Protein AF-A0A651EFR8-F1 (afdb_monomer_lite)

Structure (mmCIF, N/CA/C/O backbone):
data_AF-A0A651EFR8-F1
#
_entry.id   AF-A0A651EFR8-F1
#
loop_
_atom_site.group_PDB
_atom_site.id
_atom_site.type_symbol
_atom_site.label_atom_id
_atom_site.label_alt_id
_atom_site.label_comp_id
_atom_site.label_asym_id
_atom_site.label_entity_id
_atom_site.label_seq_id
_atom_site.pdbx_PDB_ins_code
_atom_site.Cartn_x
_atom_site.Cartn_y
_atom_site.Cartn_z
_atom_site.occupancy
_atom_site.B_iso_or_equiv
_atom_site.auth_seq_id
_atom_site.auth_comp_id
_atom_site.auth_asym_id
_atom_site.auth_atom_id
_atom_site.pdbx_PDB_model_num
ATOM 1 N N . THR A 1 1 ? 8.136 -10.816 -12.862 1.00 55.94 1 THR A N 1
ATOM 2 C CA . THR A 1 1 ? 6.688 -10.891 -13.148 1.00 55.94 1 THR A CA 1
ATOM 3 C C . THR A 1 1 ? 6.508 -11.587 -14.480 1.00 55.94 1 THR A C 1
ATOM 5 O O . THR A 1 1 ? 7.330 -11.365 -15.363 1.00 55.94 1 THR A O 1
ATOM 8 N N . ARG A 1 2 ? 5.511 -12.465 -14.627 1.00 46.97 2 ARG A N 1
ATOM 9 C CA . ARG A 1 2 ? 5.224 -13.150 -15.898 1.00 46.97 2 ARG A CA 1
ATOM 10 C C . ARG A 1 2 ? 3.935 -12.568 -16.460 1.00 46.97 2 ARG A C 1
ATOM 12 O O . ARG A 1 2 ? 2.983 -12.356 -15.718 1.00 46.97 2 ARG A O 1
ATOM 19 N N . ARG A 1 3 ? 3.950 -12.222 -17.743 1.00 60.84 3 ARG A N 1
ATOM 20 C CA . ARG A 1 3 ? 2.821 -11.600 -18.442 1.00 60.84 3 ARG A CA 1
ATOM 21 C C . ARG A 1 3 ? 2.221 -12.625 -19.396 1.00 60.84 3 ARG A C 1
ATOM 23 O O . ARG A 1 3 ? 2.979 -13.341 -20.051 1.00 60.84 3 ARG A O 1
ATOM 30 N N . TYR A 1 4 ? 0.899 -12.694 -19.444 1.00 69.56 4 TYR A N 1
ATOM 31 C CA . TYR A 1 4 ? 0.151 -13.583 -20.327 1.00 69.56 4 TYR A CA 1
ATOM 32 C C . TYR A 1 4 ? -0.534 -12.778 -21.440 1.00 69.56 4 TYR A C 1
ATOM 34 O O . TYR A 1 4 ? -0.706 -11.562 -21.338 1.00 69.56 4 TYR A O 1
ATOM 42 N N . ALA A 1 5 ? -0.876 -13.458 -22.536 1.00 51.88 5 ALA A N 1
ATOM 43 C CA . ALA A 1 5 ? -1.423 -12.839 -23.747 1.00 51.88 5 ALA A CA 1
ATOM 44 C C . ALA A 1 5 ? -2.859 -12.305 -23.578 1.00 51.88 5 ALA A C 1
ATOM 46 O O . ALA A 1 5 ? -3.323 -11.524 -24.400 1.00 51.88 5 ALA A O 1
ATOM 47 N N . ASP A 1 6 ? -3.540 -12.693 -22.502 1.00 64.44 6 ASP A N 1
ATOM 48 C CA . ASP A 1 6 ? -4.876 -12.230 -22.114 1.00 64.44 6 ASP A CA 1
ATOM 49 C C . ASP A 1 6 ? -4.854 -10.916 -21.308 1.00 64.44 6 ASP A C 1
ATOM 51 O O . ASP A 1 6 ? -5.886 -10.461 -20.821 1.00 64.44 6 ASP A O 1
ATOM 55 N N . GLY A 1 7 ? -3.677 -10.301 -21.147 1.00 49.00 7 GLY A N 1
ATOM 56 C CA . GLY A 1 7 ? -3.501 -9.069 -20.377 1.00 49.00 7 GLY A CA 1
ATOM 57 C C . GLY A 1 7 ? -3.341 -9.291 -18.873 1.00 49.00 7 GLY A C 1
ATOM 58 O O . GLY A 1 7 ? -3.136 -8.323 -18.136 1.00 49.00 7 GLY A O 1
ATOM 59 N N . THR A 1 8 ? -3.367 -10.539 -18.401 1.00 56.22 8 THR A N 1
ATOM 60 C CA . THR A 1 8 ? -3.100 -10.851 -16.996 1.00 56.22 8 THR A CA 1
ATOM 61 C C . THR A 1 8 ? -1.596 -10.884 -16.710 1.00 56.22 8 THR A C 1
ATOM 63 O O . THR A 1 8 ? -0.756 -11.212 -17.558 1.00 56.22 8 THR A O 1
ATOM 66 N N . PHE A 1 9 ? -1.218 -10.518 -15.486 1.00 53.09 9 PHE A N 1
ATOM 67 C CA . PHE A 1 9 ? 0.167 -10.548 -15.028 1.00 53.09 9 PHE A CA 1
ATOM 68 C C . PHE A 1 9 ? 0.267 -11.200 -13.653 1.00 53.09 9 PHE A C 1
ATOM 70 O O . PHE A 1 9 ? -0.492 -10.888 -12.740 1.00 53.09 9 PHE A O 1
ATOM 77 N N . THR A 1 10 ? 1.252 -12.079 -13.479 1.00 52.22 10 THR A N 1
ATOM 78 C CA . THR A 1 10 ? 1.621 -12.611 -12.167 1.00 52.22 10 THR A CA 1
ATOM 79 C C . THR A 1 10 ? 2.781 -11.818 -11.575 1.00 52.22 10 THR A C 1
ATOM 81 O O . THR A 1 10 ? 3.886 -11.731 -12.135 1.00 52.22 10 THR A O 1
ATOM 84 N N . LEU A 1 11 ? 2.532 -11.258 -10.390 1.00 50.97 11 LEU A N 1
ATOM 85 C CA . LEU A 1 11 ? 3.565 -10.780 -9.480 1.00 50.97 11 LEU A CA 1
ATOM 86 C C . LEU A 1 11 ? 4.320 -12.001 -8.948 1.00 50.97 11 LEU A C 1
ATOM 88 O O . LEU A 1 11 ? 3.773 -12.815 -8.214 1.00 50.97 11 LEU A O 1
ATOM 92 N N . HIS A 1 12 ? 5.575 -12.164 -9.367 1.00 47.28 12 HIS A N 1
ATOM 93 C CA . HIS A 1 12 ? 6.438 -13.180 -8.775 1.00 47.28 12 HIS A CA 1
ATOM 94 C C . HIS A 1 12 ? 6.896 -12.640 -7.422 1.00 47.28 12 HIS A C 1
ATOM 96 O O . HIS A 1 12 ? 7.853 -11.871 -7.363 1.00 47.28 12 HIS A O 1
ATOM 102 N N . TYR A 1 13 ? 6.178 -13.001 -6.361 1.00 53.53 13 TYR A N 1
ATOM 103 C CA . TYR A 1 13 ? 6.656 -12.826 -4.996 1.00 53.53 13 TYR A CA 1
ATOM 104 C C . TYR A 1 13 ? 7.852 -13.756 -4.816 1.00 53.53 13 TYR A C 1
ATOM 106 O O . TYR A 1 13 ? 7.724 -14.977 -4.925 1.00 53.53 13 TYR A O 1
ATOM 114 N N . LYS A 1 14 ? 9.031 -13.158 -4.641 1.00 47.53 14 LYS A N 1
ATOM 115 C CA . LYS A 1 14 ? 10.259 -13.887 -4.355 1.00 47.53 14 LYS A CA 1
ATOM 116 C C . LYS A 1 14 ? 10.072 -14.618 -3.019 1.00 47.53 14 LYS A C 1
ATOM 118 O O . LYS A 1 14 ? 9.741 -14.016 -2.005 1.00 47.53 14 LYS A O 1
ATOM 123 N N . ASP A 1 15 ? 10.258 -15.927 -3.089 1.00 51.75 15 ASP A N 1
ATOM 124 C CA . ASP A 1 15 ? 10.755 -16.801 -2.027 1.00 51.75 15 ASP A CA 1
ATOM 125 C C . ASP A 1 15 ? 9.747 -17.569 -1.147 1.00 51.75 15 ASP A C 1
ATOM 127 O O . ASP A 1 15 ? 9.981 -18.757 -0.943 1.00 51.75 15 ASP A O 1
ATOM 131 N N . HIS A 1 16 ? 8.590 -17.041 -0.720 1.00 48.22 16 HIS A N 1
ATOM 132 C CA . HIS A 1 16 ? 7.701 -17.846 0.155 1.00 48.22 16 HIS A CA 1
ATOM 133 C C . HIS A 1 16 ? 6.875 -18.919 -0.594 1.00 48.22 16 HIS A C 1
ATOM 135 O O . HIS A 1 16 ? 6.795 -20.069 -0.171 1.00 48.22 16 HIS A O 1
ATOM 141 N N .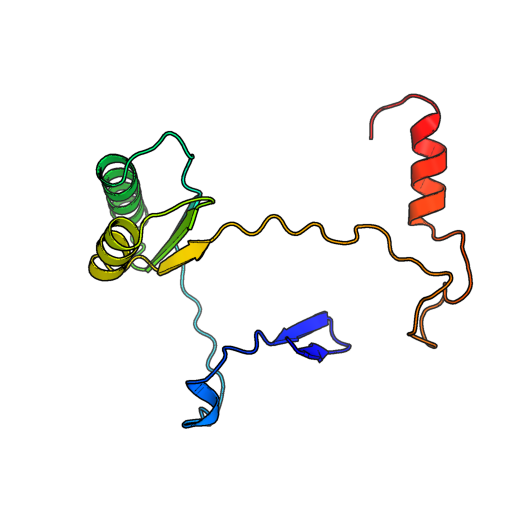 PHE A 1 17 ? 6.327 -18.590 -1.768 1.00 49.28 17 PHE A N 1
ATOM 142 C CA . PHE A 1 17 ? 5.460 -19.501 -2.542 1.00 49.28 17 PHE A CA 1
ATOM 143 C C . PHE A 1 17 ? 6.209 -20.504 -3.436 1.00 49.28 17 PHE A C 1
ATOM 145 O O . PHE A 1 17 ? 5.582 -21.312 -4.121 1.00 49.28 17 PHE A O 1
ATOM 152 N N . LEU A 1 18 ? 7.545 -20.432 -3.476 1.00 54.16 18 LEU A N 1
ATOM 153 C CA . LEU A 1 18 ? 8.379 -21.459 -4.110 1.00 54.16 18 LEU A CA 1
ATOM 154 C C . LEU A 1 18 ? 8.578 -22.668 -3.190 1.00 54.16 18 LEU A C 1
ATOM 156 O O . LEU A 1 18 ? 8.776 -23.770 -3.694 1.00 54.16 18 LEU A O 1
ATOM 160 N N . GLN A 1 19 ? 8.516 -22.460 -1.870 1.00 54.88 19 GLN A N 1
ATOM 161 C CA . GLN A 1 19 ? 8.619 -23.527 -0.874 1.00 54.88 19 GLN A CA 1
ATOM 162 C C . GLN A 1 19 ? 7.267 -24.211 -0.646 1.00 54.88 19 GLN A C 1
ATOM 164 O O . GLN A 1 19 ? 7.220 -25.435 -0.618 1.00 54.88 19 GLN A O 1
ATOM 169 N N . ASP A 1 20 ? 6.178 -23.437 -0.579 1.00 56.97 20 ASP A N 1
ATOM 170 C CA . ASP A 1 20 ? 4.814 -23.952 -0.425 1.00 56.97 20 ASP A CA 1
ATOM 171 C C . ASP A 1 20 ? 3.896 -23.335 -1.484 1.00 56.97 20 ASP A C 1
ATOM 173 O O . ASP A 1 20 ? 3.319 -22.254 -1.323 1.00 56.97 20 ASP A O 1
ATOM 177 N N . LYS A 1 21 ? 3.802 -24.005 -2.635 1.00 53.38 21 LYS A N 1
ATOM 178 C CA . LYS A 1 21 ? 2.932 -23.562 -3.724 1.00 53.38 21 LYS A CA 1
ATOM 179 C C . LYS A 1 21 ? 1.478 -23.848 -3.331 1.00 53.38 21 LYS A C 1
ATOM 181 O O . LYS A 1 21 ? 1.120 -25.021 -3.222 1.00 53.38 21 LYS A O 1
ATOM 186 N N . PRO A 1 22 ? 0.615 -22.829 -3.171 1.00 60.72 22 PRO A N 1
ATOM 187 C CA . PRO A 1 22 ? -0.771 -23.070 -2.819 1.00 60.72 22 PRO A CA 1
ATOM 188 C C . PRO A 1 22 ? -1.447 -23.886 -3.934 1.00 60.72 22 PRO A C 1
ATOM 190 O O . PRO A 1 22 ? -1.193 -23.629 -5.119 1.00 60.72 22 PRO A O 1
ATOM 193 N N . PRO A 1 23 ? -2.305 -24.862 -3.583 1.00 64.4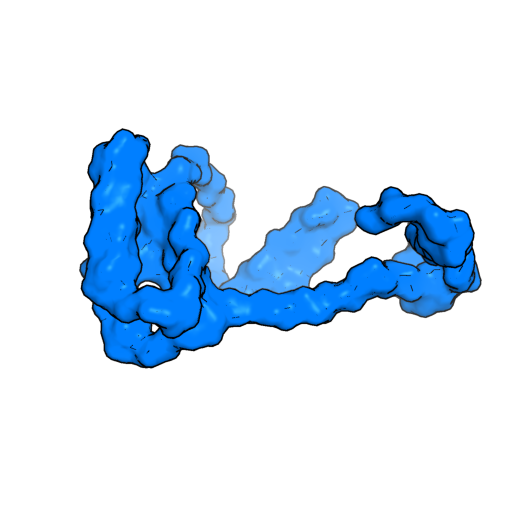4 23 PRO A N 1
ATOM 194 C CA . PRO A 1 23 ? -2.953 -25.749 -4.551 1.00 64.44 23 PRO A CA 1
ATOM 195 C C . PRO A 1 23 ? -3.807 -24.974 -5.565 1.00 64.44 23 PRO A C 1
ATOM 197 O O . PRO A 1 23 ? -3.947 -25.393 -6.712 1.00 64.44 23 PRO A O 1
ATOM 200 N N . CYS A 1 24 ? -4.316 -23.806 -5.172 1.00 56.88 24 CYS A N 1
ATOM 201 C CA . CYS A 1 24 ? -4.929 -22.824 -6.053 1.00 56.88 24 CYS A CA 1
ATOM 202 C C . CYS A 1 24 ? -4.794 -21.411 -5.465 1.00 56.88 24 CYS A C 1
ATOM 204 O O . CYS A 1 24 ? -4.740 -21.222 -4.248 1.00 56.88 24 CYS A O 1
ATOM 206 N N . PHE A 1 25 ? -4.762 -20.398 -6.332 1.00 59.22 25 PHE A N 1
ATOM 207 C CA . PHE A 1 25 ? -4.983 -19.020 -5.904 1.00 59.22 25 PHE A CA 1
ATOM 208 C C . PHE A 1 25 ? -6.479 -18.837 -5.649 1.00 59.22 25 PHE A C 1
ATOM 210 O O . PHE A 1 25 ? -7.295 -19.157 -6.510 1.00 59.22 25 PHE A O 1
ATOM 217 N N . THR A 1 26 ? -6.838 -18.341 -4.466 1.00 54.31 26 THR A N 1
ATOM 218 C CA . THR A 1 26 ? -8.232 -18.041 -4.124 1.00 54.31 26 THR A CA 1
ATOM 219 C C . THR A 1 26 ? -8.448 -16.539 -4.211 1.00 54.31 26 THR A C 1
ATOM 221 O O . THR A 1 26 ? -7.758 -15.772 -3.540 1.00 54.31 26 THR A O 1
ATOM 224 N N . SER A 1 27 ? -9.410 -16.112 -5.022 1.00 67.06 27 SER A N 1
ATOM 225 C CA . SER A 1 27 ? -9.856 -14.722 -5.048 1.00 67.06 27 SER A CA 1
ATOM 226 C C . SER A 1 27 ? -10.817 -14.472 -3.890 1.00 67.06 27 SER A C 1
ATOM 228 O O . SER A 1 27 ? -11.717 -15.271 -3.636 1.00 67.06 27 SER A O 1
ATOM 230 N N . ARG A 1 28 ? -10.637 -13.353 -3.189 1.00 67.50 28 ARG A N 1
ATOM 231 C CA . ARG A 1 28 ? -11.591 -12.861 -2.193 1.00 67.50 28 ARG A CA 1
ATOM 232 C C . ARG A 1 28 ? -12.098 -11.496 -2.631 1.00 67.50 28 ARG A C 1
ATOM 234 O O . ARG A 1 28 ? -11.306 -10.645 -3.024 1.00 67.50 28 ARG A O 1
ATOM 241 N N . HIS A 1 29 ? -13.411 -11.307 -2.569 1.00 73.12 29 HIS A N 1
ATOM 242 C CA . HIS A 1 29 ? -14.013 -9.988 -2.704 1.00 73.12 29 HIS A CA 1
ATOM 243 C C . HIS A 1 29 ? -13.924 -9.297 -1.351 1.00 73.12 29 HIS A C 1
ATOM 245 O O . HIS A 1 29 ? -14.652 -9.646 -0.426 1.00 73.12 29 HIS A O 1
ATOM 251 N N . GLU A 1 30 ? -12.999 -8.352 -1.234 1.00 78.69 30 GLU A N 1
ATOM 252 C CA . GLU A 1 30 ? -12.784 -7.597 -0.008 1.00 78.69 30 GLU A CA 1
ATOM 253 C C . GLU A 1 30 ? -12.581 -6.122 -0.348 1.00 78.69 30 GLU A C 1
ATOM 255 O O . GLU A 1 30 ? -11.906 -5.778 -1.321 1.00 78.69 30 GLU A O 1
ATOM 260 N N . GLN A 1 31 ? -13.200 -5.247 0.439 1.00 84.44 31 GLN A N 1
ATOM 261 C CA . GLN A 1 31 ? -12.993 -3.814 0.323 1.00 84.44 31 GLN A CA 1
ATOM 262 C C . GLN A 1 31 ? -11.747 -3.443 1.124 1.00 84.44 31 GLN A C 1
ATOM 264 O O . GLN A 1 31 ? -11.672 -3.734 2.313 1.00 84.44 31 GLN A O 1
ATOM 269 N N . VAL A 1 32 ? -10.781 -2.796 0.473 1.00 87.62 32 VAL A N 1
ATOM 270 C CA . VAL A 1 32 ? -9.500 -2.425 1.086 1.00 87.62 32 VAL A CA 1
ATOM 271 C C . VAL A 1 32 ? -9.344 -0.911 1.048 1.00 87.62 32 VAL A C 1
ATOM 273 O O . VAL A 1 32 ? -9.523 -0.286 0.001 1.00 87.62 32 VAL A O 1
ATOM 276 N N . LEU A 1 33 ? -8.987 -0.313 2.184 1.00 92.69 33 LEU A N 1
ATOM 277 C CA . LEU A 1 33 ? -8.671 1.109 2.260 1.00 92.69 33 LEU A CA 1
ATOM 278 C C . LEU A 1 33 ? -7.273 1.347 1.685 1.00 92.69 33 LEU A C 1
ATOM 280 O O . LEU A 1 33 ? -6.307 0.755 2.156 1.00 92.69 33 LEU A O 1
ATOM 284 N N . ILE A 1 34 ? -7.145 2.239 0.708 1.00 92.44 34 ILE A N 1
ATOM 285 C CA . ILE A 1 34 ? -5.844 2.632 0.157 1.00 92.44 34 ILE A CA 1
ATOM 286 C C . ILE A 1 34 ? -5.553 4.070 0.577 1.00 92.44 34 ILE A C 1
ATOM 288 O O . ILE A 1 34 ? -6.313 4.981 0.253 1.00 92.44 34 ILE A O 1
ATOM 292 N N . GLU A 1 35 ? -4.443 4.270 1.281 1.00 93.88 35 GLU A N 1
ATOM 293 C CA . GLU A 1 35 ? -3.941 5.584 1.675 1.00 93.88 35 GLU A CA 1
ATOM 294 C C . GLU A 1 35 ? -2.589 5.835 1.000 1.00 93.88 35 GLU A C 1
ATOM 296 O O . GLU A 1 35 ? -1.675 5.013 1.073 1.00 93.88 35 GLU A O 1
ATOM 301 N N . ILE A 1 36 ? -2.452 6.990 0.350 1.00 92.38 36 ILE A N 1
ATOM 302 C CA . ILE A 1 36 ? -1.188 7.437 -0.242 1.00 92.38 36 ILE A CA 1
ATOM 303 C C . ILE A 1 36 ? -0.606 8.506 0.679 1.00 92.38 36 ILE A C 1
ATOM 305 O O . ILE A 1 36 ? -1.124 9.621 0.767 1.00 92.38 36 ILE A O 1
ATOM 309 N N . LYS A 1 37 ? 0.473 8.155 1.379 1.00 91.00 37 LYS A N 1
ATOM 310 C CA . LYS A 1 37 ? 1.119 9.017 2.367 1.00 91.00 37 LYS A CA 1
ATOM 311 C C . LYS A 1 37 ? 1.808 10.193 1.680 1.00 91.00 37 LYS A C 1
ATOM 313 O O . LYS A 1 37 ? 2.688 10.015 0.837 1.00 91.00 37 LYS A O 1
ATOM 318 N N . SER A 1 38 ? 1.475 11.408 2.111 1.00 87.00 38 SER A N 1
ATOM 319 C CA . SER A 1 38 ? 2.244 12.594 1.731 1.00 87.00 38 SER A CA 1
ATOM 320 C C . SER A 1 38 ? 3.615 12.596 2.428 1.00 87.00 38 SER A C 1
ATOM 322 O O . SER A 1 38 ? 3.672 12.323 3.629 1.00 87.00 38 SER A O 1
ATOM 324 N N . PRO A 1 39 ? 4.711 13.018 1.763 1.00 82.69 39 PRO A N 1
ATOM 325 C CA . PRO A 1 39 ? 6.038 13.109 2.387 1.00 82.69 39 PRO A CA 1
ATOM 326 C C . PRO A 1 39 ? 6.093 13.994 3.642 1.00 82.69 39 PRO A C 1
ATOM 328 O O . PRO A 1 39 ? 6.986 13.848 4.469 1.00 82.69 39 PRO A O 1
ATOM 331 N N . ARG A 1 40 ? 5.143 14.929 3.790 1.00 85.19 40 ARG A N 1
ATOM 332 C CA . ARG A 1 40 ? 5.069 15.866 4.924 1.00 85.19 40 ARG A CA 1
ATOM 333 C C . ARG A 1 40 ? 4.282 15.324 6.118 1.00 85.19 40 ARG A C 1
ATOM 335 O O . ARG A 1 40 ? 4.262 15.958 7.171 1.00 85.19 40 ARG A O 1
ATOM 342 N N . GLN A 1 41 ? 3.584 14.203 5.959 1.00 87.25 41 GLN A N 1
ATOM 343 C CA . GLN A 1 41 ? 2.790 13.611 7.030 1.00 87.25 41 GLN A CA 1
ATOM 344 C C . GLN A 1 41 ? 3.640 12.637 7.841 1.00 87.25 41 GLN A C 1
ATOM 346 O O . GLN A 1 41 ? 4.297 11.756 7.296 1.00 87.25 41 GLN A O 1
ATOM 351 N N . GLY A 1 42 ? 3.614 12.802 9.162 1.00 89.81 42 GLY A N 1
ATOM 352 C CA . GLY A 1 42 ? 4.251 11.869 10.085 1.00 89.81 42 GLY A CA 1
ATOM 353 C C . GLY A 1 42 ? 3.397 10.628 10.345 1.00 89.81 42 GLY A C 1
ATOM 354 O O . GLY A 1 42 ? 2.194 10.609 10.064 1.00 89.81 42 GLY A O 1
ATOM 355 N N . PHE A 1 43 ? 4.027 9.626 10.954 1.00 91.50 43 PHE A N 1
ATOM 356 C CA . PHE A 1 43 ? 3.426 8.350 11.344 1.00 91.50 43 PHE A CA 1
ATOM 357 C C . PHE A 1 43 ? 2.066 8.497 12.043 1.00 91.50 43 PHE A C 1
ATOM 359 O O . PHE A 1 43 ? 1.052 8.039 11.526 1.00 91.50 43 PHE A O 1
ATOM 366 N N . SER A 1 44 ? 2.036 9.197 13.184 1.00 93.44 44 SER A N 1
ATOM 367 C CA . SER A 1 44 ? 0.855 9.275 14.058 1.00 93.44 44 SER A CA 1
ATOM 368 C C . SER A 1 44 ? -0.372 9.851 13.341 1.00 93.44 44 SER A C 1
ATOM 370 O O . SER A 1 44 ? -1.428 9.227 13.322 1.00 93.44 44 SER A O 1
ATOM 372 N N . LYS A 1 45 ? -0.209 10.978 12.632 1.00 94.50 45 LYS A N 1
ATOM 373 C CA . LYS A 1 45 ? -1.298 11.600 11.858 1.00 94.50 45 LYS A CA 1
ATOM 374 C C . LYS A 1 45 ? -1.807 10.703 10.729 1.00 94.50 45 LYS A C 1
ATOM 376 O O . LYS A 1 45 ? -2.993 10.718 10.413 1.00 94.50 45 LYS A O 1
ATOM 381 N N . THR A 1 46 ? -0.906 9.949 10.103 1.00 95.06 46 THR A N 1
ATOM 382 C CA . THR A 1 46 ? -1.264 9.015 9.029 1.00 95.06 46 THR A CA 1
ATOM 383 C C . THR A 1 46 ? -2.062 7.842 9.593 1.00 95.06 46 THR A C 1
ATOM 385 O O . THR A 1 46 ? -3.110 7.500 9.053 1.00 95.06 46 THR A O 1
ATOM 388 N N . LEU A 1 47 ? -1.619 7.274 10.717 1.00 94.88 47 LEU A N 1
ATOM 389 C CA . LEU A 1 47 ? -2.313 6.178 11.389 1.00 94.88 47 LEU A CA 1
ATOM 390 C C . LEU A 1 47 ? -3.695 6.604 11.907 1.00 94.88 47 LEU A C 1
ATOM 392 O O . LEU A 1 47 ? -4.672 5.895 11.689 1.00 94.88 47 LEU A O 1
ATOM 396 N N . GLU A 1 48 ? -3.796 7.783 12.523 1.00 95.44 48 GLU A N 1
ATOM 397 C CA . GLU A 1 48 ? -5.069 8.355 12.980 1.00 95.44 48 GLU A CA 1
ATOM 398 C C . GLU A 1 48 ? -6.062 8.507 11.818 1.00 95.44 48 GLU A C 1
ATOM 400 O O . GLU A 1 48 ? -7.223 8.109 11.921 1.00 95.44 48 GLU A O 1
ATOM 405 N N . LYS A 1 49 ? -5.593 9.025 10.674 1.00 95.31 49 LYS A N 1
ATOM 406 C CA . LYS A 1 49 ? -6.406 9.147 9.458 1.00 95.31 49 LYS A CA 1
ATOM 407 C C . LYS A 1 49 ? -6.892 7.781 8.965 1.00 95.31 49 LYS A C 1
ATOM 409 O O . LYS A 1 49 ? -8.076 7.644 8.659 1.00 95.31 49 LYS A O 1
ATOM 414 N N . ILE A 1 50 ? -5.999 6.791 8.900 1.00 95.19 50 ILE A N 1
ATOM 415 C CA . ILE A 1 50 ? -6.328 5.423 8.474 1.00 95.19 50 ILE A CA 1
ATOM 416 C C . ILE A 1 50 ? -7.398 4.826 9.389 1.00 95.19 50 ILE A C 1
ATOM 418 O O . ILE A 1 50 ? -8.409 4.333 8.896 1.00 95.19 50 ILE A O 1
ATOM 422 N N . ASN A 1 51 ? -7.209 4.906 10.706 1.00 95.19 51 ASN A N 1
ATOM 423 C CA . ASN A 1 51 ? -8.141 4.330 11.674 1.00 95.19 51 ASN A CA 1
ATOM 424 C C . ASN A 1 51 ? -9.517 4.992 11.598 1.00 95.19 51 ASN A C 1
ATOM 426 O O . ASN A 1 51 ? -10.524 4.294 11.506 1.00 95.19 51 ASN A O 1
ATOM 430 N N . ARG A 1 52 ? -9.566 6.325 11.496 1.00 95.94 52 ARG A N 1
ATOM 431 C CA . ARG A 1 52 ? -10.829 7.048 11.311 1.00 95.94 52 ARG A CA 1
ATOM 432 C C . ARG A 1 52 ? -11.568 6.602 10.047 1.00 95.94 52 ARG A C 1
ATOM 434 O O . ARG A 1 52 ? -12.775 6.395 10.088 1.00 95.94 52 ARG A O 1
ATOM 441 N N . HIS A 1 53 ? -10.868 6.449 8.921 1.00 94.56 53 HIS A N 1
ATOM 442 C CA . HIS A 1 53 ? -11.499 6.004 7.673 1.00 94.56 53 HIS A CA 1
ATOM 443 C C . HIS A 1 53 ? -11.955 4.542 7.736 1.00 94.56 53 HIS A C 1
ATOM 445 O O . HIS A 1 53 ? -13.018 4.217 7.212 1.00 94.56 53 HIS A O 1
ATOM 451 N N . ARG A 1 54 ? -11.184 3.668 8.395 1.00 93.81 54 ARG A N 1
ATOM 452 C CA . ARG A 1 54 ? -11.572 2.274 8.648 1.00 93.81 54 ARG A CA 1
ATOM 453 C C . ARG A 1 54 ? -12.883 2.193 9.423 1.00 93.81 54 ARG A C 1
ATOM 455 O O . ARG A 1 54 ? -13.789 1.484 8.997 1.00 93.81 54 ARG A O 1
ATOM 462 N N . GLU A 1 55 ? -13.001 2.961 10.504 1.00 94.50 55 GLU A N 1
ATOM 463 C CA . GLU A 1 55 ? -14.217 3.029 11.322 1.00 94.50 55 GLU A CA 1
ATOM 464 C C . GLU A 1 55 ? -15.410 3.569 10.528 1.00 94.50 55 GLU A C 1
ATOM 466 O O . GLU A 1 55 ? -16.480 2.968 10.536 1.00 94.50 55 GLU A O 1
ATOM 471 N N . GLN A 1 56 ? -15.218 4.666 9.791 1.00 94.06 56 GLN A N 1
ATOM 472 C CA . GLN A 1 56 ? -16.285 5.302 9.009 1.00 94.06 56 GLN A CA 1
ATOM 473 C C . GLN A 1 56 ? -16.826 4.415 7.884 1.00 94.06 56 GLN A C 1
ATOM 475 O O . GLN A 1 56 ? -18.007 4.501 7.554 1.00 94.06 56 GLN A O 1
ATOM 480 N N . LEU A 1 57 ? -15.969 3.592 7.277 1.00 91.19 57 LEU A N 1
ATOM 481 C CA . LEU A 1 57 ? -16.321 2.762 6.124 1.00 91.19 57 LEU A CA 1
ATOM 482 C C . LEU A 1 57 ? -16.592 1.297 6.493 1.00 91.19 57 LEU A C 1
ATOM 484 O O . LEU A 1 57 ? -16.959 0.520 5.617 1.00 91.19 57 LEU A O 1
ATOM 488 N N . GLY A 1 58 ? -16.389 0.901 7.755 1.00 90.62 58 GLY A N 1
ATOM 489 C CA . GLY A 1 58 ? -16.464 -0.503 8.171 1.00 90.62 58 GLY A CA 1
ATOM 490 C C . GLY A 1 58 ? -15.417 -1.390 7.484 1.00 90.62 58 GLY A C 1
ATOM 491 O O . GLY A 1 58 ? -15.657 -2.574 7.267 1.00 90.62 58 GLY A O 1
ATOM 492 N N . ILE A 1 59 ? -14.270 -0.819 7.103 1.00 89.88 59 ILE A N 1
ATOM 493 C CA . ILE A 1 59 ? -13.197 -1.524 6.394 1.00 89.88 59 ILE A CA 1
ATOM 494 C C . ILE A 1 59 ? -12.124 -1.952 7.393 1.00 89.88 59 ILE A C 1
ATOM 496 O O . ILE A 1 59 ? -11.587 -1.130 8.133 1.00 89.88 59 ILE A O 1
ATOM 500 N N . HIS A 1 60 ? -11.740 -3.226 7.367 1.00 85.69 60 HIS A N 1
ATOM 501 C CA . HIS A 1 60 ? -10.728 -3.762 8.282 1.00 85.69 60 HIS A CA 1
ATOM 502 C C . HIS A 1 60 ? -9.316 -3.770 7.681 1.00 85.69 60 HIS A C 1
ATOM 504 O O . HIS A 1 60 ? -8.328 -3.569 8.391 1.00 85.69 60 HIS A O 1
ATOM 510 N N . THR A 1 61 ? -9.184 -3.928 6.366 1.00 87.38 61 THR A N 1
ATOM 511 C CA . THR A 1 61 ? -7.888 -4.007 5.681 1.00 87.38 61 THR A CA 1
ATOM 512 C C . THR A 1 61 ? -7.468 -2.660 5.101 1.00 87.38 61 THR A C 1
ATOM 514 O O . THR A 1 61 ? -8.269 -1.921 4.533 1.00 87.38 61 THR A O 1
ATOM 517 N N . ALA A 1 62 ? -6.192 -2.306 5.274 1.00 93.69 62 ALA A N 1
ATOM 518 C CA . ALA A 1 62 ? -5.640 -1.067 4.741 1.00 93.69 62 ALA A CA 1
ATOM 519 C C . ALA A 1 62 ? -4.259 -1.281 4.123 1.00 93.69 62 ALA A C 1
ATOM 521 O O . ALA A 1 62 ? -3.430 -2.032 4.643 1.00 93.69 62 ALA A O 1
ATOM 522 N N . ILE A 1 63 ? -4.026 -0.568 3.028 1.00 94.38 63 ILE A N 1
ATOM 523 C CA . ILE A 1 63 ? -2.770 -0.488 2.300 1.00 94.38 63 ILE A CA 1
ATOM 524 C C . ILE A 1 63 ? -2.278 0.955 2.377 1.00 94.38 63 ILE A C 1
ATOM 526 O O . ILE A 1 63 ? -3.004 1.886 2.028 1.00 94.38 63 ILE A O 1
ATOM 530 N N . LEU A 1 64 ? -1.033 1.132 2.807 1.00 94.12 64 LEU A N 1
ATOM 531 C CA . LEU A 1 64 ? -0.342 2.412 2.826 1.00 94.12 64 LEU A CA 1
ATOM 532 C C . LEU A 1 64 ? 0.746 2.432 1.756 1.00 94.12 64 LEU A C 1
ATOM 534 O O . LEU A 1 64 ? 1.672 1.622 1.790 1.00 94.12 64 LEU A O 1
ATOM 538 N N . ILE A 1 65 ? 0.656 3.388 0.838 1.00 92.69 65 ILE A N 1
ATOM 539 C CA . ILE A 1 65 ? 1.655 3.628 -0.203 1.00 92.69 65 ILE A CA 1
ATOM 540 C C . ILE A 1 65 ? 2.462 4.870 0.181 1.00 92.69 65 ILE A C 1
ATOM 542 O O . ILE A 1 65 ? 1.881 5.926 0.423 1.00 92.69 65 ILE A O 1
ATOM 546 N N . SER A 1 66 ? 3.792 4.769 0.243 1.00 90.19 66 SER A N 1
ATOM 547 C CA . SER A 1 66 ? 4.671 5.899 0.591 1.00 90.19 66 SER A CA 1
ATOM 548 C C . SER A 1 66 ? 5.954 5.905 -0.235 1.00 90.19 66 SER A C 1
ATOM 550 O O . SER A 1 66 ? 6.550 4.855 -0.444 1.00 90.19 66 SER A O 1
ATOM 552 N N . HIS A 1 67 ? 6.431 7.082 -0.649 1.00 84.69 67 HIS A N 1
ATOM 553 C CA . HIS A 1 67 ? 7.739 7.222 -1.311 1.00 84.69 67 HIS A CA 1
ATOM 554 C C . HIS A 1 67 ? 8.914 6.929 -0.375 1.00 84.69 67 HIS A C 1
ATOM 556 O O . HIS A 1 67 ? 9.910 6.349 -0.791 1.00 84.69 67 HIS A O 1
ATOM 562 N N . ALA A 1 68 ? 8.801 7.340 0.888 1.00 83.31 68 ALA A N 1
ATOM 563 C CA . ALA A 1 68 ? 9.841 7.156 1.889 1.00 83.31 68 ALA A CA 1
ATOM 564 C C . ALA A 1 68 ? 9.220 6.724 3.218 1.00 83.31 68 ALA A C 1
ATOM 566 O O . ALA A 1 68 ? 8.201 7.272 3.659 1.00 83.31 68 ALA A O 1
ATOM 567 N N . MET A 1 69 ? 9.825 5.722 3.843 1.00 87.19 69 MET A N 1
ATOM 568 C CA . MET A 1 69 ? 9.435 5.219 5.153 1.00 87.19 69 MET A CA 1
ATOM 569 C C . MET A 1 69 ? 10.665 4.621 5.826 1.00 87.19 69 MET A C 1
ATOM 571 O O . MET A 1 69 ? 11.440 3.929 5.170 1.00 87.19 69 MET A O 1
ATOM 575 N N . SER A 1 70 ? 10.858 4.909 7.111 1.00 89.00 70 SER A N 1
ATOM 576 C CA . SER A 1 70 ? 11.886 4.221 7.893 1.00 89.00 70 SER A CA 1
ATOM 577 C C . SER A 1 70 ? 11.405 2.827 8.293 1.00 89.00 70 SER A C 1
ATOM 579 O O . SER A 1 70 ? 10.202 2.588 8.400 1.00 89.00 70 SER A O 1
ATOM 581 N N . ASP A 1 71 ? 12.333 1.917 8.587 1.00 88.75 71 ASP A N 1
ATOM 582 C CA . ASP A 1 71 ? 11.985 0.552 9.005 1.00 88.75 71 ASP A CA 1
ATOM 583 C C . ASP A 1 71 ? 11.125 0.535 10.275 1.00 88.75 71 ASP A C 1
ATOM 585 O O . ASP A 1 71 ? 10.166 -0.228 10.372 1.00 88.75 71 ASP A O 1
ATOM 589 N N . LEU A 1 72 ? 11.418 1.431 11.225 1.00 90.75 72 LEU A N 1
ATOM 590 C CA . LEU A 1 72 ? 10.633 1.582 12.451 1.00 90.75 72 LEU A CA 1
ATOM 591 C C . LEU A 1 72 ? 9.195 2.022 12.150 1.00 90.75 72 LEU A C 1
ATOM 593 O O . LEU A 1 72 ? 8.245 1.514 12.743 1.00 90.75 72 LEU A O 1
ATOM 597 N N . GLU A 1 73 ? 9.028 2.960 11.217 1.00 91.75 73 GLU A N 1
ATOM 598 C CA . GLU A 1 73 ? 7.711 3.441 10.807 1.00 91.75 73 GLU A CA 1
ATOM 599 C C . GLU A 1 73 ? 6.922 2.332 10.086 1.00 91.75 73 GLU A C 1
ATOM 601 O O . GLU A 1 73 ? 5.743 2.121 10.380 1.00 91.75 73 GLU A O 1
ATOM 606 N N . ALA A 1 74 ? 7.587 1.564 9.216 1.00 90.56 74 ALA A N 1
ATOM 607 C CA . ALA A 1 74 ? 6.992 0.425 8.522 1.00 90.56 74 ALA A CA 1
ATOM 608 C C . ALA A 1 74 ? 6.537 -0.670 9.494 1.00 90.56 74 ALA A C 1
ATOM 610 O O . ALA A 1 74 ? 5.395 -1.123 9.413 1.00 90.56 74 ALA A O 1
ATOM 611 N N . GLN A 1 75 ? 7.387 -1.051 10.452 1.00 91.69 75 GLN A N 1
ATOM 612 C CA . GLN A 1 75 ? 7.029 -2.004 11.509 1.00 91.69 75 GLN A CA 1
ATOM 613 C C . GLN A 1 75 ? 5.853 -1.500 12.349 1.00 91.69 75 GLN A C 1
ATOM 615 O O . GLN A 1 75 ? 4.939 -2.269 12.652 1.00 91.69 75 GLN A O 1
ATOM 620 N N . GLY A 1 76 ? 5.839 -0.200 12.661 1.00 92.25 76 GLY A N 1
ATOM 621 C CA . GLY A 1 76 ? 4.724 0.457 13.334 1.00 92.25 76 GLY A CA 1
ATOM 622 C C . GLY A 1 76 ? 3.407 0.224 12.598 1.00 92.25 76 GLY A C 1
ATOM 623 O O . GLY A 1 76 ? 2.464 -0.291 13.192 1.00 92.25 76 GLY A O 1
ATOM 624 N N . PHE A 1 77 ? 3.348 0.510 11.297 1.00 93.75 77 PHE A N 1
ATOM 625 C CA . PHE A 1 77 ? 2.140 0.297 10.492 1.00 93.75 77 PHE A CA 1
ATOM 626 C C . PHE A 1 77 ? 1.754 -1.182 10.361 1.00 93.75 77 PHE A C 1
ATOM 628 O O . PHE A 1 77 ? 0.583 -1.528 10.538 1.00 93.75 77 PHE A O 1
ATOM 635 N N . ILE A 1 78 ? 2.727 -2.064 10.118 1.00 91.62 78 ILE A N 1
ATOM 636 C CA . ILE A 1 78 ? 2.488 -3.507 9.974 1.00 91.62 78 ILE A CA 1
ATOM 637 C C . ILE A 1 78 ? 1.892 -4.091 11.261 1.00 91.62 78 ILE A C 1
ATOM 639 O O . ILE A 1 78 ? 0.930 -4.857 11.195 1.00 91.62 78 ILE A O 1
ATOM 643 N N . SER A 1 79 ? 2.383 -3.672 12.433 1.00 92.62 79 SER A N 1
ATOM 644 C CA . SER A 1 79 ? 1.841 -4.111 13.729 1.00 92.62 79 SER A CA 1
ATOM 645 C C . SER A 1 79 ? 0.376 -3.702 13.955 1.00 92.62 79 SER A C 1
ATOM 647 O O . SER A 1 79 ? -0.322 -4.333 14.742 1.00 92.62 79 SER A O 1
ATOM 649 N N . GLN A 1 80 ? -0.103 -2.679 13.239 1.00 90.62 80 GLN A N 1
ATOM 650 C CA . GLN A 1 80 ? -1.486 -2.180 13.268 1.00 90.62 80 GLN A CA 1
ATOM 651 C C . GLN A 1 80 ? -2.342 -2.754 12.121 1.00 90.62 80 GLN A C 1
ATOM 653 O O . GLN A 1 80 ? -3.396 -2.211 11.766 1.00 90.62 80 GLN A O 1
ATOM 658 N N . GLY A 1 81 ? -1.869 -3.829 11.482 1.00 89.06 81 GLY A N 1
ATOM 659 C CA . GLY A 1 81 ? -2.564 -4.486 10.379 1.00 89.06 81 GLY A CA 1
ATOM 660 C C . GLY A 1 81 ? -2.649 -3.626 9.117 1.00 89.06 81 GLY A C 1
ATOM 661 O O . GLY A 1 81 ? -3.623 -3.736 8.372 1.00 89.06 81 GLY A O 1
ATOM 662 N N . VAL A 1 82 ? -1.688 -2.725 8.891 1.00 93.31 82 VAL A N 1
ATOM 663 C CA . VAL A 1 82 ? -1.588 -1.921 7.664 1.00 93.31 82 VAL A CA 1
ATOM 664 C C . VAL 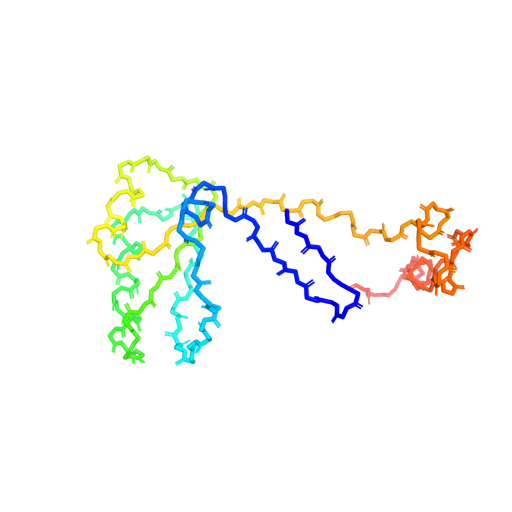A 1 82 ? -0.473 -2.494 6.794 1.00 93.31 82 VAL A C 1
ATOM 666 O O . VAL A 1 82 ? 0.686 -2.538 7.202 1.00 93.31 82 VAL A O 1
ATOM 669 N N . SER A 1 83 ? -0.807 -2.934 5.580 1.00 93.06 83 SER A N 1
ATOM 670 C CA . SER A 1 83 ? 0.200 -3.383 4.613 1.00 93.06 83 SER A CA 1
ATOM 671 C C . SER A 1 83 ? 0.895 -2.182 3.978 1.00 93.06 83 SER A C 1
ATOM 673 O O . SER A 1 83 ? 0.232 -1.284 3.467 1.00 93.06 83 SER A O 1
ATOM 675 N N . VAL A 1 84 ? 2.225 -2.164 3.983 1.00 91.44 84 VAL A N 1
ATOM 676 C CA . VAL A 1 84 ? 3.018 -1.028 3.498 1.00 91.44 84 VAL A CA 1
ATOM 677 C C . VAL A 1 84 ? 3.663 -1.351 2.156 1.00 91.44 84 VAL A C 1
ATOM 679 O O . VAL A 1 84 ? 4.267 -2.409 1.994 1.00 91.44 84 VAL A O 1
ATOM 682 N N . TYR A 1 85 ? 3.582 -0.409 1.216 1.00 89.62 85 TYR A N 1
ATOM 683 C CA . TYR A 1 85 ? 4.224 -0.497 -0.090 1.00 89.62 85 TYR A CA 1
ATOM 684 C C . TYR A 1 85 ? 4.995 0.783 -0.405 1.00 89.62 85 TYR A C 1
ATOM 686 O O . TYR A 1 85 ? 4.527 1.899 -0.171 1.00 89.62 85 TYR A O 1
ATOM 694 N N . ALA A 1 86 ? 6.183 0.616 -0.981 1.00 83.81 86 ALA A N 1
ATOM 695 C CA . ALA A 1 86 ? 6.937 1.733 -1.521 1.00 83.81 86 ALA A CA 1
ATOM 696 C C . ALA A 1 86 ? 6.261 2.243 -2.801 1.00 83.81 86 ALA A C 1
ATOM 698 O O . ALA A 1 86 ? 5.957 1.456 -3.703 1.00 83.81 86 ALA A O 1
ATOM 699 N N . ALA A 1 87 ? 6.057 3.555 -2.896 1.00 80.12 87 ALA A N 1
ATOM 700 C CA . ALA A 1 87 ? 5.703 4.199 -4.149 1.00 80.12 87 ALA A CA 1
ATOM 701 C C . ALA A 1 87 ? 6.917 4.097 -5.078 1.00 80.12 87 ALA A C 1
ATOM 703 O O . ALA A 1 87 ? 7.926 4.772 -4.881 1.00 80.12 87 ALA A O 1
ATOM 704 N N . GLN A 1 88 ? 6.844 3.198 -6.055 1.00 68.50 88 GLN A N 1
ATOM 705 C CA . GLN A 1 88 ? 7.815 3.161 -7.137 1.00 68.50 88 GLN A CA 1
ATOM 706 C C . GLN A 1 88 ? 7.363 4.158 -8.194 1.00 68.50 88 GLN A C 1
ATOM 708 O O . GLN A 1 88 ? 6.257 4.034 -8.726 1.00 68.50 88 GLN A O 1
ATOM 713 N N . ASP A 1 89 ? 8.231 5.112 -8.522 1.00 60.34 89 ASP A N 1
ATOM 714 C CA . ASP A 1 89 ? 8.087 5.882 -9.749 1.00 60.34 89 ASP A CA 1
ATOM 715 C C . ASP A 1 89 ? 8.318 4.920 -10.909 1.00 60.34 89 ASP A C 1
ATOM 717 O O . ASP A 1 89 ? 9.442 4.667 -11.350 1.00 60.34 89 ASP A O 1
ATOM 721 N N . PHE A 1 90 ? 7.234 4.318 -11.389 1.00 53.38 90 PHE A N 1
ATOM 722 C CA . PHE A 1 90 ? 7.283 3.625 -12.655 1.00 53.38 90 PHE A CA 1
ATOM 723 C C . PHE A 1 90 ? 7.471 4.686 -13.735 1.00 53.38 90 PHE A C 1
ATOM 725 O O . PHE A 1 90 ? 6.510 5.271 -14.234 1.00 53.38 90 PHE A O 1
ATOM 732 N N . LEU A 1 91 ? 8.721 4.877 -14.160 1.00 52.88 91 LEU A N 1
ATOM 733 C CA . LEU A 1 91 ? 9.014 5.281 -15.529 1.00 52.88 91 LEU A CA 1
ATOM 734 C C . LEU A 1 91 ? 8.547 4.134 -16.431 1.00 52.88 91 LEU A C 1
ATOM 736 O O . LEU A 1 91 ? 9.342 3.338 -16.930 1.00 52.88 91 LEU A O 1
ATOM 740 N N . LEU A 1 92 ? 7.229 3.990 -16.586 1.00 51.62 92 LEU A N 1
ATOM 741 C CA . LEU A 1 92 ? 6.683 3.174 -17.652 1.00 51.62 92 LEU A CA 1
ATOM 742 C C . LEU A 1 92 ? 7.296 3.739 -18.935 1.00 51.62 92 LEU A C 1
ATOM 744 O O . LEU A 1 92 ? 7.191 4.950 -19.157 1.00 51.62 92 LEU A O 1
ATOM 748 N N . PRO A 1 93 ? 7.922 2.912 -19.789 1.00 50.88 93 PRO A N 1
ATOM 749 C CA . PRO A 1 93 ? 8.136 3.308 -21.165 1.00 50.88 93 PRO A CA 1
ATOM 750 C C . PRO A 1 93 ? 6.735 3.516 -21.748 1.00 50.88 93 PRO A C 1
ATOM 752 O O . PRO A 1 93 ? 6.077 2.584 -22.199 1.00 50.88 93 PRO A O 1
ATOM 755 N N . THR A 1 94 ? 6.226 4.743 -21.668 1.00 53.62 94 THR A N 1
ATOM 756 C CA . THR A 1 94 ? 4.885 5.138 -22.124 1.00 53.62 94 THR A CA 1
ATOM 757 C C . THR A 1 94 ? 4.781 5.134 -23.645 1.00 53.62 94 THR A C 1
ATOM 759 O O . THR A 1 94 ? 3.745 5.474 -24.208 1.00 53.62 94 THR A O 1
ATOM 762 N N . ARG A 1 95 ? 5.852 4.738 -24.336 1.00 57.00 95 ARG A N 1
ATOM 763 C CA . ARG A 1 95 ? 5.911 4.651 -25.784 1.00 57.00 95 ARG A CA 1
ATOM 764 C C . ARG A 1 95 ? 6.091 3.197 -26.169 1.00 57.00 95 ARG A C 1
ATOM 766 O O . ARG A 1 95 ? 7.161 2.626 -25.987 1.00 57.00 95 ARG A O 1
ATOM 773 N N . ALA A 1 96 ? 5.026 2.617 -26.709 1.00 60.50 96 ALA A N 1
ATOM 774 C CA . ALA A 1 96 ? 5.149 1.410 -27.501 1.00 60.50 96 ALA A CA 1
ATOM 775 C C . ALA A 1 96 ? 6.062 1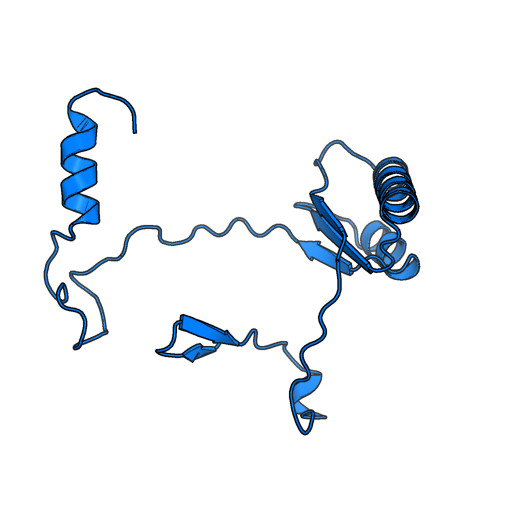.730 -28.693 1.00 60.50 96 ALA A C 1
ATOM 777 O O . ALA A 1 96 ? 5.696 2.527 -29.561 1.00 60.50 96 ALA A O 1
ATOM 778 N N . ASP A 1 97 ? 7.264 1.154 -28.703 1.00 68.38 97 ASP A N 1
ATOM 779 C CA . ASP A 1 97 ? 8.144 1.197 -29.863 1.00 68.38 97 ASP A CA 1
ATOM 780 C C . ASP A 1 97 ? 7.756 0.066 -30.813 1.00 68.38 97 ASP A C 1
ATOM 782 O O . ASP A 1 97 ? 8.257 -1.057 -30.753 1.00 68.38 97 ASP A O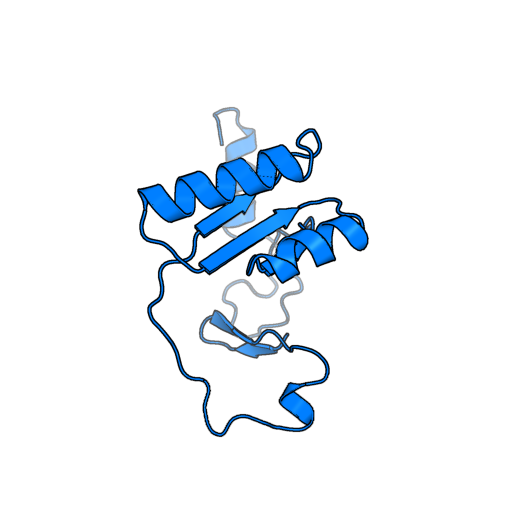 1
ATOM 786 N N . CYS A 1 98 ? 6.787 0.373 -31.667 1.00 75.81 98 CYS A N 1
ATOM 787 C CA . CYS A 1 98 ? 6.281 -0.549 -32.668 1.00 75.81 98 CYS A CA 1
ATOM 788 C C . CYS A 1 98 ? 7.346 -0.922 -33.718 1.00 75.81 98 CYS A C 1
ATOM 790 O O . CYS A 1 98 ? 7.249 -2.000 -34.302 1.00 75.81 98 CYS A O 1
ATOM 792 N N . GLN A 1 99 ? 8.404 -0.115 -33.892 1.00 77.31 99 GLN A N 1
ATOM 793 C CA . GLN A 1 99 ? 9.518 -0.417 -34.798 1.00 77.31 99 GLN A CA 1
ATOM 794 C C . GLN A 1 99 ? 10.344 -1.618 -34.313 1.00 77.31 99 GLN A C 1
ATOM 796 O O . GLN A 1 99 ? 10.806 -2.407 -35.132 1.00 77.31 99 GLN A O 1
ATOM 801 N N . HIS A 1 100 ? 10.471 -1.790 -32.993 1.00 74.62 100 HIS A N 1
ATOM 802 C CA . HIS A 1 100 ? 11.227 -2.881 -32.361 1.00 74.62 100 HIS A CA 1
ATOM 803 C C . HIS A 1 100 ? 10.327 -3.843 -31.568 1.00 74.62 100 HIS A C 1
ATOM 805 O O . HIS A 1 100 ? 10.780 -4.521 -30.643 1.00 74.62 100 HIS A O 1
ATOM 811 N N . CYS A 1 101 ? 9.031 -3.898 -31.889 1.00 71.75 101 CYS A N 1
ATOM 812 C CA . CYS A 1 101 ? 8.100 -4.778 -31.194 1.00 71.75 101 CYS A CA 1
ATOM 813 C C . CYS A 1 101 ? 8.437 -6.249 -31.483 1.00 71.75 101 CYS A C 1
ATOM 815 O O . CYS A 1 101 ? 8.416 -6.686 -32.628 1.00 71.75 101 CYS A O 1
ATOM 817 N N . ALA A 1 102 ? 8.706 -7.029 -30.436 1.00 71.56 102 ALA A N 1
ATOM 818 C CA . ALA A 1 102 ? 9.003 -8.460 -30.548 1.00 71.56 102 ALA A CA 1
ATOM 819 C C . ALA A 1 102 ? 7.749 -9.342 -30.727 1.00 71.56 102 ALA A C 1
ATOM 821 O O . ALA A 1 102 ? 7.850 -10.564 -30.697 1.00 71.56 102 ALA A O 1
ATOM 822 N N . ASN A 1 103 ? 6.558 -8.741 -30.828 1.00 74.88 103 ASN A N 1
ATOM 823 C CA . ASN A 1 103 ? 5.315 -9.470 -31.049 1.00 74.88 103 ASN A CA 1
ATOM 824 C C . ASN A 1 103 ? 4.964 -9.460 -32.539 1.00 74.88 103 ASN A C 1
ATOM 826 O O . ASN A 1 103 ? 4.465 -8.452 -33.042 1.00 74.88 103 ASN A O 1
ATOM 830 N N . ASP A 1 104 ? 5.160 -10.601 -33.196 1.00 71.44 104 ASP A N 1
ATOM 831 C CA . ASP A 1 104 ? 4.915 -10.766 -34.634 1.00 71.44 104 ASP A CA 1
ATOM 832 C C . ASP A 1 104 ? 3.431 -10.689 -35.023 1.00 71.44 104 ASP A C 1
ATOM 834 O O . ASP A 1 104 ? 3.082 -10.413 -36.167 1.00 71.44 104 ASP A O 1
ATOM 838 N N . ALA A 1 105 ? 2.530 -10.884 -34.056 1.00 74.94 105 ALA A N 1
ATOM 839 C CA . ALA A 1 105 ? 1.092 -10.715 -34.253 1.00 74.94 105 ALA A CA 1
ATOM 840 C C . ALA A 1 105 ? 0.627 -9.261 -34.049 1.00 74.94 105 ALA A C 1
ATOM 842 O O . ALA A 1 105 ?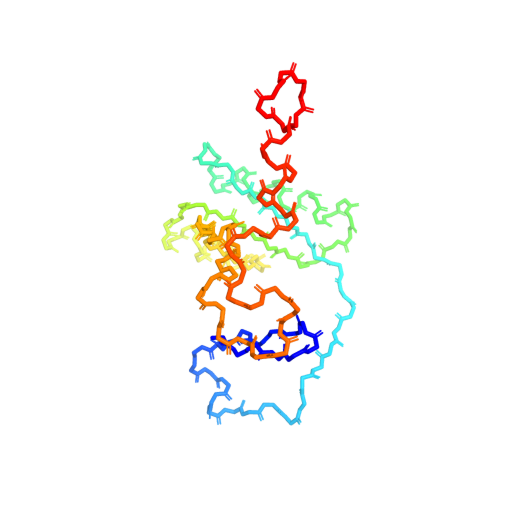 -0.568 -8.972 -34.141 1.00 74.94 105 ALA A O 1
ATOM 843 N N . CYS A 1 106 ? 1.537 -8.333 -33.727 1.00 70.94 106 CYS A N 1
ATOM 844 C CA . CYS A 1 106 ? 1.196 -6.925 -33.586 1.00 70.94 106 CYS A CA 1
ATOM 845 C C . CYS A 1 106 ? 0.937 -6.313 -34.974 1.00 70.94 106 CYS A C 1
ATOM 847 O O . CYS A 1 106 ? 1.860 -6.255 -35.785 1.00 70.94 106 CYS A O 1
ATOM 849 N N . PRO A 1 107 ? -0.255 -5.745 -35.243 1.00 73.69 107 PRO A N 1
ATOM 850 C CA . PRO A 1 107 ? -0.563 -5.138 -36.544 1.00 73.69 107 PRO A CA 1
ATOM 851 C C . PRO A 1 107 ? 0.337 -3.950 -36.915 1.00 73.69 107 PRO A C 1
ATOM 853 O O . PRO A 1 107 ? 0.332 -3.494 -38.053 1.00 73.69 107 PRO A O 1
ATOM 856 N N . LEU A 1 108 ? 1.069 -3.412 -35.937 1.00 74.25 108 LEU A N 1
ATOM 857 C CA . LEU A 1 108 ? 1.955 -2.262 -36.084 1.00 74.25 108 LEU A CA 1
ATOM 858 C C . LEU A 1 108 ? 3.438 -2.651 -36.004 1.00 74.25 108 LEU A C 1
ATOM 860 O O . LEU A 1 108 ? 4.282 -1.760 -35.963 1.00 74.25 108 LEU A O 1
ATOM 864 N N . GLN A 1 109 ? 3.779 -3.942 -35.959 1.00 78.44 109 GLN A N 1
ATOM 865 C CA . GLN A 1 109 ? 5.172 -4.379 -35.894 1.00 78.44 109 GLN A CA 1
ATOM 866 C C . GLN A 1 109 ? 5.983 -3.848 -37.087 1.00 78.44 109 GLN A C 1
ATOM 868 O O . GLN A 1 109 ? 5.547 -3.917 -38.234 1.00 78.44 109 GLN A O 1
ATOM 873 N N . GLY A 1 110 ? 7.157 -3.279 -36.813 1.00 74.94 110 GLY A N 1
ATOM 874 C CA . GLY A 1 110 ? 8.019 -2.655 -37.819 1.00 74.94 110 GLY A CA 1
ATOM 875 C C . GLY A 1 110 ? 7.545 -1.270 -38.271 1.00 74.94 110 GLY A C 1
ATOM 876 O O . GLY A 1 110 ? 8.276 -0.576 -38.977 1.00 74.94 110 GLY A O 1
ATOM 877 N N . ASN A 1 111 ? 6.363 -0.821 -37.833 1.00 75.50 111 ASN A N 1
ATOM 878 C CA . ASN A 1 111 ? 5.839 0.493 -38.172 1.00 75.50 111 ASN A CA 1
ATOM 879 C C . ASN A 1 111 ? 6.184 1.516 -37.081 1.00 75.50 111 ASN A C 1
ATOM 881 O O . ASN A 1 111 ? 5.635 1.509 -35.979 1.00 75.50 111 ASN A O 1
ATOM 885 N N . GLY A 1 112 ? 7.082 2.446 -37.411 1.00 68.69 112 GLY A N 1
ATOM 886 C CA . GLY A 1 112 ? 7.464 3.549 -36.528 1.00 68.69 112 GLY A CA 1
ATOM 887 C C . GLY A 1 112 ? 6.358 4.588 -36.302 1.00 68.69 112 GLY A C 1
ATOM 888 O O . GLY A 1 112 ? 6.491 5.412 -35.393 1.00 68.69 112 GLY A O 1
ATOM 889 N N . GLN A 1 113 ? 5.278 4.562 -37.091 1.00 63.97 113 GLN A N 1
ATOM 890 C CA . GLN A 1 113 ? 4.093 5.404 -36.932 1.00 63.97 113 GLN A CA 1
ATOM 891 C C . GLN A 1 113 ? 2.940 4.599 -36.328 1.00 63.97 113 GLN A C 1
ATOM 893 O O . GLN A 1 113 ? 2.052 4.108 -37.021 1.00 63.97 113 GLN A O 1
ATOM 898 N N . SER A 1 114 ? 2.949 4.463 -35.003 1.00 64.69 114 SER A N 1
ATOM 899 C CA . SER A 1 114 ? 1.769 3.976 -34.295 1.00 64.69 114 SER A CA 1
ATOM 900 C C . SER A 1 114 ? 0.688 5.070 -34.254 1.00 64.69 114 SER A C 1
ATOM 902 O O . SER A 1 114 ? 1.033 6.255 -34.190 1.00 64.69 114 SER A O 1
ATOM 904 N N . PRO A 1 115 ? -0.611 4.716 -34.202 1.00 64.00 115 PRO A N 1
ATOM 905 C CA . PRO A 1 115 ? -1.701 5.683 -34.047 1.00 64.00 115 PRO A CA 1
ATOM 906 C C . PRO A 1 115 ? -1.507 6.632 -32.853 1.00 64.00 115 PRO A C 1
ATOM 908 O O . PRO A 1 115 ? -1.912 7.788 -32.900 1.00 64.00 115 PRO A O 1
ATOM 911 N N . VAL A 1 116 ? -0.810 6.173 -31.805 1.00 61.84 116 VAL A N 1
ATOM 912 C CA . VAL A 1 116 ? -0.424 6.987 -30.642 1.00 61.84 116 VAL A CA 1
ATOM 913 C C . VAL A 1 116 ? 0.562 8.100 -31.026 1.00 61.84 116 VAL A C 1
ATOM 915 O O . VAL A 1 116 ? 0.387 9.238 -30.592 1.00 61.84 116 VAL A O 1
ATOM 918 N N . ARG A 1 117 ? 1.572 7.817 -31.865 1.00 59.06 117 ARG A N 1
ATOM 919 C CA . ARG A 1 117 ? 2.501 8.848 -32.372 1.00 59.06 117 ARG A CA 1
ATOM 920 C C . ARG A 1 117 ? 1.810 9.808 -33.338 1.00 59.06 117 ARG A C 1
ATOM 922 O O . ARG A 1 117 ? 2.082 11.004 -33.268 1.00 59.06 117 ARG A O 1
ATOM 929 N N . SER A 1 118 ? 0.902 9.312 -34.179 1.00 59.72 118 SER A N 1
ATOM 930 C CA . SER A 1 118 ? 0.108 10.159 -35.078 1.00 59.72 118 SER A CA 1
ATOM 931 C C . SER A 1 118 ? -0.788 11.121 -34.288 1.00 59.72 118 SER A C 1
ATOM 933 O O . SER A 1 118 ? -0.742 12.320 -34.540 1.00 59.72 118 SER A O 1
ATOM 935 N N . CYS A 1 119 ? -1.515 10.653 -33.262 1.00 54.69 119 CYS A N 1
ATOM 936 C CA . CYS A 1 119 ? -2.309 11.528 -32.385 1.00 54.69 119 CYS A CA 1
ATOM 937 C C . CYS A 1 119 ? -1.458 12.589 -31.666 1.00 54.69 119 CYS A C 1
ATOM 939 O O . CYS A 1 119 ? -1.868 13.743 -31.574 1.00 54.69 119 CYS A O 1
ATOM 941 N N . GLN A 1 120 ? -0.254 12.240 -31.201 1.00 56.28 120 GLN A N 1
ATOM 942 C CA . GLN A 1 120 ? 0.655 13.210 -30.573 1.00 56.28 120 GLN A CA 1
ATOM 943 C C . GLN A 1 120 ? 1.183 14.264 -31.558 1.00 56.28 120 GLN A C 1
ATOM 945 O O . GLN A 1 120 ? 1.358 15.416 -31.165 1.00 56.28 120 GLN A O 1
ATOM 950 N N . GLN A 1 121 ? 1.399 13.906 -32.830 1.00 53.69 121 GLN A N 1
ATOM 951 C CA . GLN A 1 121 ? 1.719 14.883 -33.879 1.00 53.69 121 GLN A CA 1
ATOM 952 C C . GLN A 1 121 ? 0.584 15.892 -34.093 1.00 53.69 121 GLN A C 1
ATOM 954 O O . GLN A 1 121 ? 0.865 17.060 -34.345 1.00 53.69 121 GLN A O 1
ATOM 959 N N . PHE A 1 122 ? -0.677 15.479 -33.929 1.00 53.62 122 PHE A N 1
ATOM 960 C CA . PHE A 1 122 ? -1.818 16.396 -33.997 1.00 53.62 122 PHE A CA 1
ATOM 961 C C . PHE A 1 122 ? -1.936 17.310 -32.762 1.00 53.62 122 PHE A C 1
ATOM 963 O O . PHE A 1 122 ? -2.293 18.476 -32.922 1.00 53.62 122 PHE A O 1
ATOM 970 N N . CYS A 1 123 ? -1.559 16.853 -31.557 1.00 55.06 123 CYS A N 1
ATOM 971 C CA . CYS A 1 123 ? -1.557 17.697 -30.344 1.00 55.06 123 CYS A CA 1
ATOM 972 C C . CYS A 1 123 ? -0.530 18.857 -30.399 1.00 55.06 123 CYS A C 1
ATOM 974 O O . CYS A 1 123 ? -0.654 19.822 -29.648 1.00 55.06 123 CYS A O 1
ATOM 976 N N . LEU A 1 124 ? 0.480 18.810 -31.282 1.00 51.56 124 LEU A N 1
ATOM 977 C CA . LEU A 1 124 ? 1.479 19.886 -31.431 1.00 51.56 124 LEU A CA 1
ATOM 978 C C . LEU A 1 124 ? 0.943 21.135 -32.161 1.00 51.56 124 LEU A C 1
ATOM 980 O O . LEU A 1 124 ? 1.625 22.158 -32.174 1.00 51.56 124 LEU A O 1
ATOM 984 N N . ASN A 1 125 ? -0.286 21.092 -32.691 1.00 48.34 125 ASN A N 1
ATOM 985 C CA . ASN A 1 125 ? -0.958 22.234 -33.328 1.00 48.34 125 ASN A CA 1
ATOM 986 C C . ASN A 1 125 ? -1.887 23.026 -32.383 1.00 48.34 125 ASN A C 1
ATOM 988 O O . ASN A 1 125 ? -2.807 23.706 -32.830 1.00 48.34 125 ASN A O 1
ATOM 992 N N . GLY A 1 126 ? -1.604 23.007 -31.077 1.00 48.25 126 GLY A N 1
ATOM 993 C CA . GLY A 1 126 ? -1.994 24.110 -30.196 1.00 48.25 126 GLY A CA 1
ATOM 994 C C . GLY A 1 126 ? -3.421 24.099 -29.651 1.00 48.25 126 GLY A C 1
ATOM 995 O O . GLY A 1 126 ? -3.949 25.174 -29.380 1.00 48.25 126 GLY A O 1
ATOM 996 N N . GLN A 1 127 ? -4.032 22.936 -29.413 1.00 41.41 127 GLN A N 1
ATOM 997 C CA . GLN A 1 127 ? -5.163 22.840 -28.483 1.00 41.41 127 GLN A CA 1
ATOM 998 C C . GLN A 1 127 ? -5.037 21.597 -27.600 1.00 41.41 127 GLN A C 1
ATOM 1000 O O . GLN A 1 127 ? -4.661 20.523 -28.056 1.00 41.41 127 GLN A O 1
ATOM 1005 N N . VAL A 1 128 ? -5.295 21.834 -26.316 1.00 46.25 128 VAL A N 1
ATOM 1006 C CA . VAL A 1 128 ? -5.036 20.999 -25.140 1.00 46.25 128 VAL A CA 1
ATOM 1007 C C . VAL A 1 128 ? -5.296 19.504 -25.367 1.00 46.25 128 VAL A C 1
ATOM 1009 O O . VAL A 1 128 ? -6.428 19.090 -25.612 1.00 46.25 128 VAL A O 1
ATOM 1012 N N . CYS A 1 129 ? -4.224 18.730 -25.198 1.00 46.03 129 CYS A N 1
ATOM 1013 C CA . CYS A 1 129 ? -4.217 17.370 -24.676 1.00 46.03 129 CYS A CA 1
ATOM 1014 C C . CYS A 1 129 ? -3.653 17.495 -23.241 1.00 46.03 129 CYS A C 1
ATOM 1016 O O . CYS A 1 129 ? -4.251 16.912 -22.321 1.00 46.03 129 CYS A O 1
#

pLDDT: mean 73.67, std 17.13, range [41.41, 95.94]

Foldseek 3Di:
DDADPVRDDDDPDPDDCVVPPPPDDDDDDADEAEAEDDPPDDLVRSVVVVVVVCVVVVHQAYEYEYQDDDPVSCVVCVVSRYHYDYPDPPPPVPDDQLCPDPDPPPPSRNPRDDVVNVVVVVVVPDDDD

Radius of gyration: 21.22 Å; chains: 1; bounding box: 28×50×52 Å

Sequence (129 aa):
TRRYADGTFTLHYKDHFLQDKPPCFTSRHEQVLIEIKSPRQGFSKTLEKINRHREQLGIHTAILISHAMSDLEAQGFISQGVSVYAAQDFLLPTRADCQHCANDACPLQGNGQSPVRSCQQFCLNGQVC

Secondary structure (DSSP, 8-state):
-EE-TTS-EE---SSHHHHS--SSPPP----EEEEE--TT--HHHHHHHHHHHHHHHT--EEEEEES---HHHHHHHHHTTEEEEE--------S--GGG---TT-TTTT-S--HHHHHHHHHTTSS--